Protein AF-A0A8T2ZKJ0-F1 (afdb_monomer)

Structure (mmCIF, N/CA/C/O backbone):
data_AF-A0A8T2ZKJ0-F1
#
_entry.id   AF-A0A8T2ZKJ0-F1
#
loop_
_atom_site.group_PDB
_atom_site.id
_atom_site.type_symbol
_atom_site.label_atom_id
_atom_site.label_alt_id
_atom_site.label_comp_id
_atom_site.label_asym_id
_atom_site.label_entity_id
_atom_site.label_seq_id
_atom_site.pdbx_PDB_ins_code
_atom_site.Cartn_x
_atom_site.Cartn_y
_atom_site.Cartn_z
_atom_site.occupancy
_atom_site.B_iso_or_equiv
_atom_site.auth_seq_id
_atom_site.auth_comp_id
_atom_site.auth_asym_id
_atom_site.auth_atom_id
_atom_site.pdbx_PDB_model_num
ATOM 1 N N . MET A 1 1 ? 9.729 5.473 19.122 1.00 36.47 1 MET A N 1
ATOM 2 C CA . MET A 1 1 ? 8.926 6.670 18.805 1.00 36.47 1 MET A CA 1
ATOM 3 C C . MET A 1 1 ? 7.539 6.430 19.377 1.00 36.47 1 MET A C 1
ATOM 5 O O . MET A 1 1 ? 6.700 5.827 18.728 1.00 36.47 1 MET A O 1
ATOM 9 N N . ILE A 1 2 ? 7.395 6.755 20.660 1.00 36.34 2 ILE A N 1
ATOM 10 C CA . ILE A 1 2 ? 6.219 6.500 21.493 1.00 36.34 2 ILE A CA 1
ATOM 11 C C . ILE A 1 2 ? 5.279 7.680 21.244 1.00 36.34 2 ILE A C 1
ATOM 13 O O . ILE A 1 2 ? 5.377 8.699 21.912 1.00 36.34 2 ILE A O 1
ATOM 17 N N . VAL A 1 3 ? 4.433 7.607 20.218 1.00 44.66 3 VAL A N 1
ATOM 18 C CA . VAL A 1 3 ? 3.334 8.576 20.069 1.00 44.66 3 VAL A CA 1
ATOM 19 C C . VAL A 1 3 ? 2.190 8.029 20.905 1.00 44.66 3 VAL A C 1
ATOM 21 O O . VAL A 1 3 ? 1.273 7.410 20.380 1.00 44.66 3 VAL A O 1
ATOM 24 N N . ASN A 1 4 ? 2.316 8.103 22.227 1.00 47.62 4 ASN A N 1
ATOM 25 C CA . ASN A 1 4 ? 1.392 7.407 23.106 1.00 47.62 4 ASN A CA 1
ATOM 26 C C . ASN A 1 4 ? 1.152 8.194 24.393 1.00 47.62 4 ASN A C 1
ATOM 28 O O . ASN A 1 4 ? 2.076 8.481 25.143 1.00 47.62 4 ASN A O 1
ATOM 32 N N . GLN A 1 5 ? -0.112 8.553 24.607 1.00 45.84 5 GLN A N 1
ATOM 33 C CA . GLN A 1 5 ? -0.680 9.219 25.786 1.00 45.84 5 GLN A CA 1
ATOM 34 C C . GLN A 1 5 ? -0.226 10.640 26.153 1.00 45.84 5 GLN A C 1
ATOM 36 O O . GLN A 1 5 ? -1.077 11.371 26.657 1.00 45.84 5 GLN A O 1
ATOM 41 N N . GLU A 1 6 ? 1.000 11.092 25.882 1.00 46.78 6 GLU A N 1
ATOM 42 C CA . GLU A 1 6 ? 1.436 12.429 26.347 1.00 46.78 6 GLU A CA 1
ATOM 43 C C . GLU A 1 6 ? 0.556 13.576 25.822 1.00 46.78 6 GLU A C 1
ATOM 45 O O . GLU A 1 6 ? 0.214 14.482 26.578 1.00 46.78 6 GLU A O 1
ATOM 50 N N . LEU A 1 7 ? 0.056 13.490 24.582 1.00 50.03 7 LEU A N 1
ATOM 51 C CA . LEU A 1 7 ? -0.781 14.558 24.018 1.00 50.03 7 LEU A CA 1
ATOM 52 C C . LEU A 1 7 ? -2.132 14.738 24.744 1.00 50.03 7 LEU A C 1
ATOM 54 O O . LEU A 1 7 ? -2.726 15.811 24.677 1.00 50.03 7 LEU A O 1
ATOM 58 N N . LEU A 1 8 ? -2.635 13.697 25.418 1.00 48.81 8 LEU A N 1
ATOM 59 C CA . LEU A 1 8 ? -3.905 13.734 26.157 1.00 48.81 8 LEU A CA 1
ATOM 60 C C . LEU A 1 8 ? -3.713 13.895 27.672 1.00 48.81 8 LEU A C 1
ATOM 62 O O . LEU A 1 8 ? -4.681 14.201 28.368 1.00 48.81 8 LEU A O 1
ATOM 66 N N . VAL A 1 9 ? -2.499 13.670 28.184 1.00 50.06 9 VAL A N 1
ATOM 67 C CA . VAL A 1 9 ? -2.208 13.607 29.627 1.00 50.06 9 VAL A CA 1
ATOM 68 C C . VAL A 1 9 ? -1.403 14.816 30.119 1.00 50.06 9 VAL A C 1
ATOM 70 O O . VAL A 1 9 ? -1.398 15.088 31.318 1.00 50.06 9 VAL A O 1
ATOM 73 N N . GLU A 1 10 ? -0.795 15.613 29.236 1.00 52.97 10 GLU A N 1
ATOM 74 C CA . GLU A 1 10 ? -0.210 16.885 29.663 1.00 52.97 10 GLU A CA 1
ATOM 75 C C . GLU A 1 10 ? -1.298 17.913 30.021 1.00 52.97 10 GLU A C 1
ATOM 77 O O . GLU A 1 10 ? -2.146 18.280 29.201 1.00 52.97 10 GLU A O 1
ATOM 82 N N . GLU A 1 11 ? -1.223 18.471 31.236 1.00 53.88 11 GLU A N 1
ATOM 83 C CA . GLU A 1 11 ? -2.077 19.575 31.717 1.00 53.88 11 GLU A CA 1
ATOM 84 C C . GLU A 1 11 ? -2.116 20.788 30.763 1.00 53.88 11 GLU A C 1
ATOM 86 O O . GLU A 1 11 ? -3.041 21.602 30.806 1.00 53.88 11 GLU A O 1
ATOM 91 N N . LYS A 1 12 ? -1.149 20.862 29.843 1.00 56.78 12 LYS A N 1
ATOM 92 C CA . LYS A 1 12 ? -0.987 21.866 28.790 1.00 56.78 12 LYS A CA 1
ATOM 93 C C . LYS A 1 12 ? -2.120 21.885 27.751 1.00 56.78 12 LYS A C 1
ATOM 95 O O . LYS A 1 12 ? -2.285 22.890 27.059 1.00 56.78 12 LYS A O 1
ATOM 100 N N . HIS A 1 13 ? -2.931 20.826 27.655 1.00 59.53 13 HIS A N 1
ATOM 101 C CA . HIS A 1 13 ? -3.981 20.693 26.633 1.00 59.53 13 HIS A CA 1
ATOM 102 C C . HIS A 1 13 ? -5.425 20.729 27.156 1.00 59.53 13 HIS A C 1
ATOM 104 O O . HIS A 1 13 ? -6.350 20.523 26.368 1.00 59.53 13 HIS A O 1
ATOM 110 N N . ARG A 1 14 ? -5.670 21.074 28.434 1.00 62.44 14 ARG A N 1
ATOM 111 C CA . ARG A 1 14 ? -7.041 21.165 28.996 1.00 62.44 14 ARG A CA 1
ATOM 112 C C . ARG A 1 14 ? -8.002 22.017 28.155 1.00 62.44 14 ARG A C 1
ATOM 114 O O . ARG A 1 14 ? -9.164 21.650 28.025 1.00 62.44 14 ARG A O 1
ATOM 121 N N . GLY A 1 15 ? -7.517 23.105 27.549 1.00 74.31 15 GLY A N 1
ATOM 122 C CA . GLY A 1 15 ? -8.320 23.983 26.683 1.00 74.31 15 GLY A CA 1
ATOM 123 C C . GLY A 1 15 ? -8.691 23.400 25.310 1.00 74.31 15 GLY A C 1
ATOM 124 O O . GLY A 1 15 ? -9.524 23.975 24.623 1.00 74.31 15 GLY A O 1
ATOM 125 N N . HIS A 1 16 ? -8.099 22.270 24.907 1.00 81.94 16 HIS A N 1
ATOM 126 C CA . HIS A 1 16 ? -8.309 21.637 23.595 1.00 81.94 16 HIS A CA 1
ATOM 127 C C . HIS A 1 16 ? -8.897 20.225 23.697 1.00 81.94 16 HIS A C 1
ATOM 129 O O . HIS A 1 16 ? -8.918 19.496 22.705 1.00 81.94 16 HIS A O 1
ATOM 135 N N . ARG A 1 17 ? -9.364 19.821 24.884 1.00 82.62 17 ARG A N 1
ATOM 136 C CA . ARG A 1 17 ? -9.852 18.462 25.142 1.00 82.62 17 ARG A CA 1
ATOM 137 C C . ARG A 1 17 ? -10.941 18.039 24.155 1.00 82.62 17 ARG A C 1
ATOM 139 O O . ARG A 1 17 ? -10.819 16.979 23.552 1.00 82.62 17 ARG A O 1
ATOM 146 N N . ASP A 1 18 ? -11.938 18.891 23.929 1.00 88.19 18 ASP A N 1
ATOM 147 C CA . ASP A 1 18 ? -13.047 18.592 23.015 1.00 88.19 18 ASP A CA 1
ATOM 148 C C . ASP A 1 18 ? -12.554 18.365 21.580 1.00 88.19 18 ASP A C 1
ATOM 150 O O . ASP A 1 18 ? -12.975 17.430 20.901 1.00 88.19 18 ASP A O 1
ATOM 154 N N . THR A 1 19 ? -11.596 19.178 21.133 1.00 89.25 19 THR A N 1
ATOM 155 C CA . THR A 1 19 ? -10.966 19.047 19.816 1.00 89.25 19 THR A CA 1
ATOM 156 C C . THR A 1 19 ? -10.183 17.737 19.693 1.00 89.25 19 THR A C 1
ATOM 158 O O . THR A 1 19 ? -10.266 17.058 18.669 1.00 89.25 19 THR A O 1
ATOM 161 N N . LEU A 1 20 ? -9.438 17.349 20.731 1.00 86.31 20 LEU A N 1
ATOM 162 C CA . LEU A 1 20 ? -8.684 16.093 20.744 1.00 86.31 20 LEU A CA 1
ATOM 163 C C . LEU A 1 20 ? -9.605 14.866 20.747 1.00 86.31 20 LEU A C 1
ATOM 165 O O . LEU A 1 20 ? -9.334 13.910 20.020 1.00 86.31 20 LEU A O 1
ATOM 169 N N . GLU A 1 21 ? -10.720 14.910 21.476 1.00 88.06 21 GLU A N 1
ATOM 170 C CA . GLU A 1 21 ? -11.738 13.851 21.440 1.00 88.06 21 GLU A CA 1
ATOM 171 C C . GLU A 1 21 ? -12.386 13.730 20.052 1.00 88.06 21 GLU A C 1
ATOM 173 O O . GLU A 1 21 ? -12.602 12.623 19.556 1.00 88.06 21 GLU A O 1
ATOM 178 N N . GLN A 1 22 ? -12.620 14.848 19.355 1.00 91.50 22 GLN A N 1
ATOM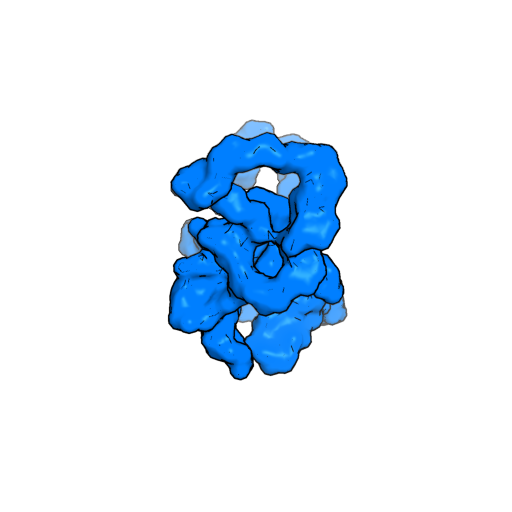 179 C CA . GLN A 1 22 ? -13.097 14.810 17.968 1.00 91.50 22 GLN A CA 1
ATOM 180 C C . GLN A 1 22 ? -12.075 14.174 17.016 1.00 91.50 22 GLN A C 1
ATOM 182 O O . GLN A 1 22 ? -12.455 13.380 16.150 1.00 91.50 22 GLN A O 1
ATOM 187 N N . TYR A 1 23 ? -10.783 14.491 17.158 1.00 91.50 23 TYR A N 1
ATOM 188 C CA . TYR A 1 23 ? -9.733 13.845 16.364 1.00 91.50 23 TYR A CA 1
ATOM 189 C C . TYR A 1 23 ? -9.642 12.349 16.654 1.00 91.50 23 TYR A C 1
ATOM 191 O O . TYR A 1 23 ? -9.568 11.555 15.714 1.00 91.50 23 TYR A O 1
ATOM 199 N N . ARG A 1 24 ? -9.717 11.963 17.932 1.00 91.00 24 ARG A N 1
ATOM 200 C CA . ARG A 1 24 ? -9.760 10.561 18.352 1.00 91.00 24 ARG A CA 1
ATOM 201 C C . ARG A 1 24 ? -10.943 9.834 17.718 1.00 91.00 24 ARG A C 1
ATOM 203 O O . ARG A 1 24 ? -10.734 8.815 17.070 1.00 91.00 24 ARG A O 1
ATOM 210 N N . SER A 1 25 ? -12.151 10.385 17.820 1.00 93.56 25 SER A N 1
ATOM 211 C CA . SER A 1 25 ? -13.361 9.789 17.241 1.00 93.56 25 SER A CA 1
ATOM 212 C C . SER A 1 25 ? -13.249 9.592 15.723 1.00 93.56 25 SER A C 1
ATOM 214 O O . SER A 1 25 ? -13.602 8.532 15.205 1.00 93.56 25 SER A O 1
ATOM 216 N N . LYS A 1 26 ? -12.686 10.568 14.997 1.00 95.56 26 LYS A N 1
ATOM 217 C CA . LYS A 1 26 ? -12.448 10.450 13.547 1.00 95.56 26 LYS A CA 1
ATOM 218 C C . LYS A 1 26 ? -11.403 9.386 13.210 1.00 95.56 26 LYS A C 1
ATOM 220 O O . LYS A 1 26 ? -11.591 8.643 12.247 1.00 95.56 26 LYS A O 1
ATOM 225 N N . ALA A 1 27 ? -10.324 9.304 13.987 1.00 95.19 27 ALA A N 1
ATOM 226 C CA . ALA A 1 27 ? -9.311 8.268 13.820 1.00 95.19 27 ALA A CA 1
ATOM 227 C C . ALA A 1 27 ? -9.917 6.877 14.057 1.00 95.19 27 ALA A C 1
ATOM 229 O O . ALA A 1 27 ? -9.786 6.001 13.211 1.00 95.19 27 ALA A O 1
ATOM 230 N N . GLU A 1 28 ? -10.656 6.700 15.151 1.00 95.69 28 GLU A N 1
ATOM 231 C CA . GLU A 1 28 ? -11.341 5.452 15.498 1.00 95.69 28 GLU A CA 1
ATOM 232 C C . GLU A 1 28 ? -12.325 5.014 14.412 1.00 95.69 28 GLU A C 1
ATOM 234 O O . GLU A 1 28 ? -12.272 3.871 13.957 1.00 95.69 28 GLU A O 1
ATOM 239 N N . TYR A 1 29 ? -13.149 5.940 13.914 1.00 96.88 29 TYR A N 1
ATOM 240 C CA . TYR A 1 29 ? -14.062 5.676 12.803 1.00 96.88 29 TYR A CA 1
ATOM 241 C C . TYR A 1 29 ? -13.323 5.213 11.540 1.00 96.88 29 TYR A C 1
ATOM 243 O O . TYR A 1 29 ? -13.769 4.280 10.867 1.00 96.88 29 TYR A O 1
ATOM 251 N N . TYR A 1 30 ? -12.187 5.836 11.212 1.00 97.12 30 TYR A N 1
ATOM 252 C CA . TYR A 1 30 ? -11.371 5.448 10.060 1.00 97.12 30 TYR A CA 1
ATOM 253 C C . TYR A 1 30 ? -10.746 4.056 10.233 1.00 97.12 30 TYR A C 1
ATOM 255 O O . TYR A 1 30 ? -10.809 3.238 9.316 1.00 97.12 30 TYR A O 1
ATOM 263 N N . ILE A 1 31 ? -10.204 3.746 11.413 1.00 97.75 31 ILE A N 1
ATOM 264 C CA . ILE A 1 31 ? -9.632 2.425 11.717 1.00 97.75 31 ILE A CA 1
ATOM 265 C C . ILE A 1 31 ? -10.710 1.337 11.617 1.00 97.75 31 ILE A C 1
ATOM 267 O O . ILE A 1 31 ? -10.501 0.320 10.953 1.00 97.75 31 ILE A O 1
ATOM 271 N N . CYS A 1 32 ? -11.892 1.576 12.190 1.00 98.00 32 CYS A N 1
ATOM 272 C CA . CYS A 1 32 ? -13.039 0.678 12.059 1.00 98.00 32 CYS A CA 1
ATOM 273 C C . CYS A 1 32 ? -13.496 0.524 10.596 1.00 98.00 32 CYS A C 1
ATOM 275 O O . CYS A 1 32 ? -13.838 -0.583 10.182 1.00 98.00 32 CYS A O 1
ATOM 277 N N . SER A 1 33 ? -13.440 1.596 9.797 1.00 97.94 33 SER A N 1
ATOM 278 C CA . SER A 1 33 ? -13.757 1.578 8.360 1.00 97.94 33 SER A CA 1
ATOM 279 C C . SER A 1 33 ? -12.804 0.675 7.571 1.00 97.94 33 SER A C 1
ATOM 281 O O . SER A 1 33 ? -13.243 -0.127 6.747 1.00 97.94 33 SER A O 1
ATOM 283 N N . CYS A 1 34 ? -11.499 0.757 7.852 1.00 98.00 34 CYS A N 1
ATOM 284 C CA . CYS A 1 34 ? -10.478 -0.101 7.244 1.00 98.00 34 CYS A CA 1
ATOM 285 C C . CYS A 1 34 ? -10.675 -1.584 7.595 1.00 98.00 34 CYS A C 1
ATOM 287 O O . CYS A 1 34 ? -10.376 -2.458 6.779 1.00 98.00 34 CYS A O 1
ATOM 289 N N . LEU A 1 35 ? -11.192 -1.870 8.792 1.00 97.62 35 LEU A N 1
ATOM 290 C CA . LEU A 1 35 ? -11.485 -3.222 9.271 1.00 97.62 35 LEU A CA 1
ATOM 291 C C . LEU A 1 35 ? -12.869 -3.736 8.870 1.00 97.62 35 LEU A C 1
ATOM 293 O O . LEU A 1 35 ? -13.159 -4.898 9.135 1.00 97.62 35 LEU A O 1
ATOM 297 N N . ASP A 1 36 ? -13.667 -2.939 8.159 1.00 96.94 36 ASP A N 1
ATOM 298 C CA . ASP A 1 36 ? -15.035 -3.281 7.754 1.00 96.94 36 ASP A CA 1
ATOM 299 C C . ASP A 1 36 ? -15.975 -3.516 8.951 1.00 96.94 36 ASP A C 1
ATOM 301 O O . ASP A 1 36 ? -16.746 -4.470 9.007 1.00 96.94 36 ASP A O 1
ATOM 305 N N . LYS A 1 37 ? -15.868 -2.646 9.965 1.00 97.38 37 LYS A N 1
ATOM 306 C CA . LYS A 1 37 ? -16.640 -2.723 11.219 1.00 97.38 37 LYS A CA 1
ATOM 307 C C . LYS A 1 37 ? -17.445 -1.458 11.530 1.00 97.38 37 LYS A C 1
ATOM 309 O O . LYS A 1 37 ? -17.908 -1.299 12.663 1.00 97.38 37 LYS A O 1
ATOM 314 N N . ASN A 1 38 ? -17.640 -0.554 10.572 1.00 96.44 38 ASN A N 1
ATOM 315 C CA . ASN A 1 38 ? -18.615 0.531 10.724 1.00 96.44 38 ASN A CA 1
ATOM 316 C C . ASN A 1 38 ? -20.029 0.084 10.335 1.00 96.44 38 ASN A C 1
ATOM 318 O O . ASN A 1 38 ? -20.206 -0.820 9.523 1.00 96.44 38 ASN A O 1
ATOM 322 N N . ASN A 1 39 ? -21.036 0.781 10.870 1.00 90.62 39 ASN A N 1
ATOM 323 C CA . ASN A 1 39 ? -22.420 0.701 10.394 1.00 90.62 39 ASN A CA 1
ATOM 324 C C . ASN A 1 39 ? -22.646 1.687 9.249 1.00 90.62 39 ASN A C 1
ATOM 326 O O . ASN A 1 39 ? -23.211 2.763 9.449 1.00 90.62 39 ASN A O 1
ATOM 330 N N . GLY A 1 40 ? -22.107 1.380 8.075 1.00 88.44 40 GLY A N 1
ATOM 331 C CA . GLY A 1 40 ? -22.216 2.262 6.917 1.00 88.44 40 GLY A CA 1
ATOM 332 C C . GLY A 1 40 ? -20.946 2.258 6.086 1.00 88.44 40 GLY A C 1
ATOM 333 O O . GLY A 1 40 ? -20.626 1.261 5.450 1.00 88.44 40 GLY A O 1
ATOM 334 N N . ALA A 1 41 ? -20.236 3.388 6.056 1.00 92.69 41 ALA A N 1
ATOM 335 C CA . ALA A 1 41 ? -19.107 3.569 5.151 1.00 92.69 41 ALA A CA 1
ATOM 336 C C . ALA A 1 41 ? -17.843 2.836 5.642 1.00 92.69 41 ALA A C 1
ATOM 338 O O . ALA A 1 41 ? -17.117 3.311 6.527 1.00 92.69 41 ALA A O 1
ATOM 339 N N . ASN A 1 42 ? -17.576 1.693 5.015 1.00 97.12 42 ASN A N 1
ATOM 340 C CA . ASN A 1 42 ? -16.322 0.951 5.102 1.00 97.12 42 ASN A CA 1
ATOM 341 C C . ASN A 1 42 ? -15.469 1.176 3.847 1.00 97.12 42 ASN A C 1
ATOM 343 O O . ASN A 1 42 ? -15.982 1.530 2.782 1.00 97.12 42 ASN A O 1
ATOM 347 N N . VAL A 1 43 ? -14.154 0.989 3.971 1.00 96.88 43 VAL A N 1
ATOM 348 C CA . VAL A 1 43 ? -13.252 1.053 2.816 1.00 96.88 43 VAL A CA 1
ATOM 349 C C . VAL A 1 43 ? -13.424 -0.221 1.990 1.00 96.88 43 VAL A C 1
ATOM 351 O O . VAL A 1 43 ? -13.262 -1.326 2.506 1.00 96.88 43 VAL A O 1
ATOM 354 N N . ASN A 1 44 ? -13.714 -0.069 0.697 1.00 96.69 44 ASN A N 1
ATOM 355 C CA . ASN A 1 44 ? -13.831 -1.200 -0.222 1.00 96.69 44 ASN A CA 1
ATOM 356 C C . ASN A 1 44 ? -12.520 -1.992 -0.300 1.00 96.69 44 ASN A C 1
ATOM 358 O O . ASN A 1 44 ? -11.432 -1.454 -0.086 1.00 96.69 44 ASN A O 1
ATOM 362 N N . ARG A 1 45 ? -12.612 -3.274 -0.660 1.00 96.81 45 ARG A N 1
ATOM 363 C CA . ARG A 1 45 ? -11.446 -4.143 -0.847 1.00 96.81 45 ARG A CA 1
ATOM 364 C C . ARG A 1 45 ? -11.458 -4.789 -2.222 1.00 96.81 45 ARG A C 1
ATOM 366 O O . ARG A 1 45 ? -12.517 -5.040 -2.795 1.00 96.81 45 ARG A O 1
ATOM 373 N N . THR A 1 46 ? -10.274 -5.074 -2.749 1.00 97.00 46 THR A N 1
ATOM 374 C CA . THR A 1 46 ? -10.145 -5.966 -3.904 1.00 97.00 46 THR A CA 1
ATOM 375 C C . THR A 1 46 ? -10.536 -7.393 -3.500 1.00 97.00 46 THR A C 1
ATOM 377 O O . THR A 1 46 ? -10.475 -7.727 -2.313 1.00 97.00 46 THR A O 1
ATOM 380 N N . PRO A 1 47 ? -10.851 -8.285 -4.458 1.00 96.88 47 PRO A N 1
ATOM 381 C CA . PRO A 1 47 ? -11.066 -9.703 -4.155 1.00 96.88 47 PRO A CA 1
ATOM 382 C C . PRO A 1 47 ? -9.876 -10.373 -3.445 1.00 96.88 47 PRO A C 1
ATOM 384 O O . PRO A 1 47 ? -10.057 -11.351 -2.733 1.00 96.88 47 PRO A O 1
ATOM 387 N N . GLY A 1 48 ? -8.661 -9.835 -3.616 1.00 96.88 48 GLY A N 1
ATOM 388 C CA . GLY A 1 48 ? -7.453 -10.298 -2.929 1.00 96.88 48 GLY A CA 1
ATOM 389 C C . GLY A 1 48 ? -7.247 -9.718 -1.522 1.00 96.88 48 GLY A C 1
ATOM 390 O O . GLY A 1 48 ? -6.232 -10.016 -0.904 1.00 96.88 48 GLY A O 1
ATOM 391 N N . GLY A 1 49 ? -8.157 -8.877 -1.020 1.00 97.31 49 GLY A N 1
ATOM 392 C CA . GLY A 1 49 ? -8.102 -8.328 0.341 1.00 97.31 49 GLY A CA 1
ATOM 393 C C . GLY A 1 49 ? -7.322 -7.017 0.508 1.00 97.31 49 GLY A C 1
ATOM 394 O O . GLY A 1 49 ? -7.162 -6.544 1.635 1.00 97.31 49 GLY A O 1
ATOM 395 N N . LEU A 1 50 ? -6.864 -6.394 -0.583 1.00 98.25 50 LEU A N 1
ATOM 396 C CA . LEU A 1 50 ? -6.218 -5.077 -0.543 1.00 98.25 50 LEU A CA 1
ATOM 397 C C . LEU A 1 50 ? -7.263 -3.975 -0.352 1.00 98.25 50 LEU A C 1
ATOM 399 O O . LEU A 1 50 ? -8.258 -3.956 -1.078 1.00 98.25 50 LEU A O 1
ATOM 403 N N . LEU A 1 51 ? -7.013 -3.012 0.536 1.00 98.38 51 LEU A N 1
ATOM 404 C CA . LEU A 1 51 ? -7.813 -1.785 0.619 1.00 98.38 51 LEU A CA 1
ATOM 405 C C . LEU A 1 51 ? -7.836 -1.063 -0.738 1.00 98.38 51 LEU A C 1
ATOM 407 O O . LEU A 1 51 ? -6.794 -0.816 -1.345 1.00 98.38 51 LEU A O 1
ATOM 411 N N . HIS A 1 52 ? -9.021 -0.700 -1.217 1.00 97.38 52 HIS A N 1
ATOM 412 C CA . HIS A 1 52 ? -9.230 -0.071 -2.515 1.00 97.38 52 HIS A CA 1
ATOM 413 C C . HIS A 1 52 ? -10.014 1.232 -2.371 1.00 97.38 52 HIS A C 1
ATOM 415 O O . HIS A 1 52 ? -11.235 1.233 -2.226 1.00 97.38 52 HIS A O 1
ATOM 421 N N . ILE A 1 53 ? -9.296 2.353 -2.422 1.00 94.06 53 ILE A N 1
ATOM 422 C CA . ILE A 1 53 ? -9.872 3.693 -2.254 1.00 94.06 53 ILE A CA 1
ATOM 423 C C . ILE A 1 53 ? -10.196 4.317 -3.608 1.00 94.06 53 ILE A C 1
ATOM 425 O O . ILE A 1 53 ? -11.250 4.925 -3.782 1.00 94.06 53 ILE A O 1
ATOM 429 N N . ARG A 1 54 ? -9.284 4.189 -4.577 1.00 92.00 54 ARG A N 1
ATOM 430 C CA . ARG A 1 54 ? -9.475 4.713 -5.934 1.00 92.00 54 ARG A CA 1
ATOM 431 C C . ARG A 1 54 ? -8.591 3.986 -6.940 1.00 92.00 54 ARG A C 1
ATOM 433 O O . ARG A 1 54 ? -7.568 3.421 -6.570 1.00 92.00 54 ARG A O 1
ATOM 440 N N . GLN A 1 55 ? -8.940 4.074 -8.222 1.00 88.94 55 GLN A N 1
ATOM 441 C CA . GLN A 1 55 ? -8.219 3.384 -9.299 1.00 88.94 55 GLN A CA 1
ATOM 442 C C . GLN A 1 55 ? -6.746 3.824 -9.446 1.00 88.94 55 GLN A C 1
ATOM 444 O O . GLN A 1 55 ? -5.864 2.988 -9.614 1.00 88.94 55 GLN A O 1
ATOM 449 N N . TRP A 1 56 ? -6.456 5.127 -9.337 1.00 87.62 56 TRP A N 1
ATOM 450 C CA . TRP A 1 56 ? -5.119 5.681 -9.575 1.00 87.62 56 TRP A CA 1
ATOM 451 C C . TRP A 1 56 ? -4.363 5.898 -8.264 1.00 87.62 56 TRP A C 1
ATOM 453 O O . TRP A 1 56 ? -4.870 6.538 -7.339 1.00 87.62 56 TRP A O 1
ATOM 463 N N . ASN A 1 57 ? -3.116 5.427 -8.202 1.00 89.44 57 ASN A N 1
ATOM 464 C CA . ASN A 1 57 ? -2.232 5.581 -7.040 1.00 89.44 57 ASN A CA 1
ATOM 465 C C . ASN A 1 57 ? -2.768 4.934 -5.751 1.00 89.44 57 ASN A C 1
ATOM 467 O O . ASN A 1 57 ? -2.478 5.408 -4.654 1.00 89.44 57 ASN A O 1
ATOM 471 N N . ASN A 1 58 ? -3.535 3.843 -5.862 1.00 96.06 58 ASN A N 1
ATOM 472 C CA . ASN A 1 58 ? -4.129 3.173 -4.702 1.00 96.06 58 ASN A CA 1
ATOM 473 C C . ASN A 1 58 ? -3.084 2.748 -3.655 1.00 96.06 58 ASN A C 1
ATOM 475 O O . ASN A 1 58 ? -3.336 2.847 -2.460 1.00 96.06 58 ASN A O 1
ATOM 479 N N . MET A 1 59 ? -1.884 2.343 -4.089 1.00 95.62 59 MET A N 1
ATOM 480 C CA . MET A 1 59 ? -0.819 1.899 -3.180 1.00 95.62 59 MET A CA 1
ATOM 481 C C . MET A 1 59 ? -0.359 2.983 -2.197 1.00 95.62 59 MET A C 1
ATOM 483 O O . MET A 1 59 ? 0.039 2.641 -1.090 1.00 95.62 59 MET A O 1
ATOM 487 N N . GLN A 1 60 ? -0.482 4.273 -2.542 1.00 96.12 60 GLN A N 1
ATOM 488 C CA . GLN A 1 60 ? -0.193 5.374 -1.608 1.00 96.12 60 GLN A CA 1
ATOM 489 C C . GLN A 1 60 ? -1.184 5.395 -0.436 1.00 96.12 60 GLN A C 1
ATOM 491 O O . GLN A 1 60 ? -0.816 5.709 0.695 1.00 96.12 60 GLN A O 1
ATOM 496 N N . TYR A 1 61 ? -2.441 5.031 -0.693 1.00 97.00 61 TYR A N 1
ATOM 497 C CA . TYR A 1 61 ? -3.467 4.950 0.340 1.00 97.00 61 TYR A CA 1
ATOM 498 C C . TYR A 1 61 ? -3.294 3.712 1.199 1.00 97.00 61 TYR A C 1
ATOM 500 O O . TYR A 1 61 ? -3.402 3.808 2.415 1.00 97.00 61 TYR A O 1
ATOM 508 N N . VAL A 1 62 ? -2.998 2.571 0.577 1.00 98.12 62 VAL A N 1
ATOM 509 C CA . VAL A 1 62 ? -2.761 1.316 1.297 1.00 98.12 62 VAL A CA 1
ATOM 510 C C . VAL A 1 62 ? -1.577 1.466 2.250 1.00 98.12 62 VAL A C 1
ATOM 512 O O . VAL A 1 62 ? -1.704 1.129 3.425 1.00 98.12 62 VAL A O 1
ATOM 515 N N . SER A 1 63 ? -0.446 2.006 1.782 1.00 97.81 63 SER A N 1
ATOM 516 C CA . SER A 1 63 ? 0.745 2.178 2.621 1.00 97.81 63 SER A CA 1
ATOM 517 C C . SER A 1 63 ? 0.504 3.165 3.764 1.00 97.81 63 SER A C 1
ATOM 519 O O . SER A 1 63 ? 0.859 2.882 4.908 1.00 97.81 63 SER A O 1
ATOM 521 N N . THR A 1 64 ? -0.172 4.283 3.486 1.00 97.62 64 THR A N 1
ATOM 522 C CA . THR A 1 64 ? -0.561 5.258 4.516 1.00 97.62 64 THR A CA 1
ATOM 523 C C . THR A 1 64 ? -1.522 4.646 5.535 1.00 97.62 64 THR A C 1
ATOM 525 O O . THR A 1 64 ? -1.338 4.826 6.737 1.00 97.62 64 THR A O 1
ATOM 528 N N . ALA A 1 65 ? -2.520 3.882 5.085 1.00 98.19 65 ALA A N 1
ATOM 529 C CA . ALA A 1 65 ? -3.462 3.202 5.967 1.00 98.19 65 ALA A CA 1
ATOM 530 C C . ALA A 1 65 ? -2.744 2.183 6.859 1.00 98.19 65 ALA A C 1
ATOM 532 O O . ALA A 1 65 ? -2.951 2.188 8.069 1.00 98.19 65 ALA A O 1
ATOM 533 N N . ALA A 1 66 ? -1.857 1.358 6.291 1.00 98.44 66 ALA A N 1
ATOM 534 C CA . ALA A 1 66 ? -1.063 0.390 7.043 1.00 98.44 66 ALA A CA 1
ATOM 535 C C . ALA A 1 66 ? -0.192 1.073 8.112 1.00 98.44 66 ALA A C 1
ATOM 537 O O . ALA A 1 66 ? -0.124 0.603 9.250 1.00 98.44 66 ALA A O 1
ATOM 538 N N . PHE A 1 67 ? 0.415 2.216 7.781 1.00 98.44 67 PHE A N 1
ATOM 539 C CA . PHE A 1 67 ? 1.179 3.020 8.734 1.00 98.44 67 PHE A CA 1
ATOM 540 C C . PHE A 1 67 ? 0.306 3.539 9.888 1.00 98.44 67 PHE A C 1
ATOM 542 O O . PHE A 1 67 ? 0.645 3.334 11.054 1.00 98.44 67 PHE A O 1
ATOM 549 N N . LEU A 1 68 ? -0.849 4.140 9.583 1.00 98.00 68 LEU A N 1
ATOM 550 C CA . LEU A 1 68 ? -1.783 4.648 10.597 1.00 98.00 68 LEU A CA 1
ATOM 551 C C . LEU A 1 68 ? -2.353 3.531 11.483 1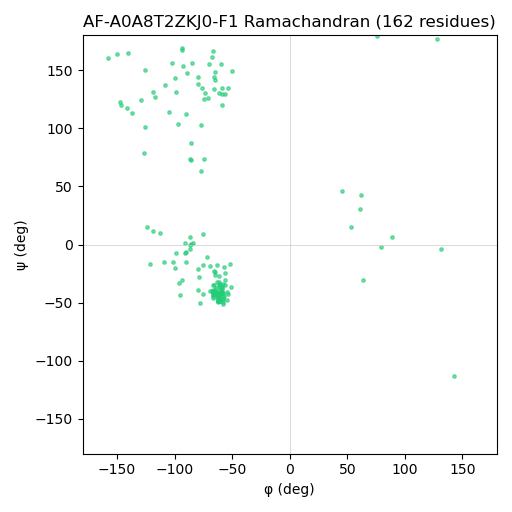.00 98.00 68 LEU A C 1
ATOM 553 O O . LEU A 1 68 ? -2.415 3.691 12.700 1.00 98.00 68 LEU A O 1
ATOM 557 N N . LEU A 1 69 ? -2.722 2.390 10.893 1.00 98.38 69 LEU A N 1
ATOM 558 C CA . LEU A 1 69 ? -3.177 1.200 11.619 1.00 98.38 69 LEU A CA 1
ATOM 559 C C . LEU A 1 69 ? -2.094 0.691 12.578 1.00 98.38 69 LEU A C 1
ATOM 561 O O . LEU A 1 69 ? -2.388 0.379 13.729 1.00 98.38 69 LEU A O 1
ATOM 565 N N . THR A 1 70 ? -0.835 0.663 12.134 1.00 98.25 70 THR A N 1
ATOM 566 C CA . THR A 1 70 ? 0.300 0.240 12.969 1.00 98.25 70 THR A CA 1
ATOM 567 C C . THR A 1 70 ? 0.495 1.175 14.164 1.00 98.25 70 THR A C 1
ATOM 569 O O . THR A 1 70 ? 0.628 0.702 15.292 1.00 98.25 70 THR A O 1
ATOM 572 N N . ILE A 1 71 ? 0.450 2.496 13.944 1.00 96.44 71 ILE A N 1
ATOM 573 C CA . ILE A 1 71 ? 0.527 3.483 15.033 1.00 96.44 71 ILE A CA 1
ATOM 574 C C . ILE A 1 71 ? -0.633 3.291 16.010 1.00 96.44 71 ILE A C 1
ATOM 576 O O . ILE A 1 71 ? -0.420 3.214 17.217 1.00 96.44 71 ILE A O 1
ATOM 580 N N . TYR A 1 72 ? -1.862 3.188 15.505 1.00 95.50 72 TYR A N 1
ATOM 581 C CA . TYR A 1 72 ? -3.038 3.079 16.364 1.00 95.50 72 TYR A CA 1
ATOM 582 C C . TYR A 1 72 ? -3.060 1.759 17.152 1.00 95.50 72 TYR A C 1
ATOM 584 O O . TYR A 1 72 ? -3.446 1.736 18.320 1.00 95.50 72 TYR A O 1
ATOM 592 N N . SER A 1 73 ? -2.568 0.668 16.559 1.00 96.56 73 SER A N 1
ATOM 593 C CA . SER A 1 73 ? -2.319 -0.584 17.275 1.00 96.56 73 SER A CA 1
ATOM 594 C C . SER A 1 73 ? -1.356 -0.383 18.448 1.00 96.56 73 SER A C 1
ATOM 596 O O . SER A 1 73 ? -1.628 -0.863 19.547 1.00 96.56 73 SER A O 1
ATOM 598 N N . ASP A 1 74 ? -0.234 0.313 18.248 1.00 94.81 74 ASP A N 1
ATOM 599 C CA . ASP A 1 74 ? 0.704 0.603 19.341 1.00 94.81 74 ASP A CA 1
ATOM 600 C C . ASP A 1 74 ? 0.039 1.446 20.444 1.00 94.81 74 ASP A C 1
ATOM 602 O O . ASP A 1 74 ? 0.263 1.223 21.636 1.00 94.81 74 ASP A O 1
ATOM 606 N N . ILE A 1 75 ? -0.861 2.360 20.066 1.00 90.88 75 ILE A N 1
ATOM 607 C CA . ILE A 1 75 ? -1.668 3.150 21.007 1.00 90.88 75 ILE A CA 1
ATOM 608 C C . ILE A 1 75 ? -2.590 2.293 21.872 1.00 90.88 75 ILE A C 1
ATOM 610 O O . ILE A 1 75 ? -2.602 2.410 23.105 1.00 90.88 75 ILE A O 1
ATOM 614 N N . LEU A 1 76 ? -3.337 1.380 21.261 1.00 92.38 76 LEU A N 1
ATOM 615 C CA . LEU A 1 76 ? -4.192 0.465 22.017 1.00 92.38 76 LEU A CA 1
ATOM 616 C C . LEU A 1 76 ? -3.386 -0.489 22.898 1.00 92.38 76 LEU A C 1
ATOM 618 O O . LEU A 1 76 ? -3.769 -0.742 24.042 1.00 92.38 76 LEU A O 1
ATOM 622 N N . ARG A 1 77 ? -2.249 -0.984 22.394 1.00 93.88 77 ARG A N 1
ATOM 623 C CA . ARG A 1 77 ? -1.365 -1.881 23.144 1.00 93.88 77 ARG A CA 1
ATOM 624 C C . ARG A 1 77 ? -0.907 -1.247 24.460 1.00 93.88 77 ARG A C 1
ATOM 626 O O . ARG A 1 77 ? -0.959 -1.914 25.490 1.00 93.88 77 ARG A O 1
ATOM 633 N N . ASN A 1 78 ? -0.512 0.026 24.433 1.00 89.31 78 ASN A N 1
ATOM 634 C CA . ASN A 1 78 ? -0.006 0.732 25.616 1.00 89.31 78 ASN A CA 1
ATOM 635 C C . ASN A 1 78 ? -1.115 1.227 26.558 1.00 89.31 78 ASN A C 1
ATOM 637 O O . ASN A 1 78 ? -0.865 1.429 27.742 1.00 89.31 78 ASN A O 1
ATOM 641 N N . SER A 1 79 ? -2.351 1.371 26.072 1.00 84.06 79 SER A N 1
ATOM 642 C CA . SER A 1 79 ? -3.497 1.775 26.899 1.00 84.06 79 SER A CA 1
ATOM 643 C C . SER A 1 79 ? -4.279 0.604 27.512 1.00 84.06 79 SER A C 1
ATOM 645 O O . SER A 1 79 ? -5.171 0.837 28.327 1.00 84.06 79 SER A O 1
ATOM 647 N N . THR A 1 80 ? -3.977 -0.654 27.157 1.00 76.69 80 THR A N 1
ATOM 648 C CA . THR A 1 80 ? -4.747 -1.874 27.519 1.00 76.69 80 THR A CA 1
ATOM 649 C C . THR A 1 80 ? -6.243 -1.817 27.168 1.00 76.69 80 THR A C 1
ATOM 651 O O . THR A 1 80 ? -7.039 -2.637 27.628 1.00 76.69 80 THR A O 1
ATOM 654 N N . GLN A 1 81 ? -6.640 -0.864 26.322 1.00 86.81 81 GLN A N 1
ATOM 655 C CA . GLN A 1 81 ? -8.016 -0.674 25.877 1.00 86.81 81 GLN A CA 1
ATOM 656 C C . GLN A 1 81 ? -8.270 -1.433 24.572 1.00 86.81 81 GLN A C 1
ATOM 658 O O . GLN A 1 81 ? -7.369 -1.664 23.767 1.00 86.81 81 GLN A O 1
ATOM 663 N N . LYS A 1 82 ? -9.535 -1.800 24.348 1.00 93.25 82 LYS A N 1
ATOM 664 C CA . LYS A 1 82 ? -10.020 -2.273 23.046 1.00 93.25 82 LYS A CA 1
ATOM 665 C C . LYS A 1 82 ? -10.737 -1.137 22.330 1.00 93.25 82 LYS A C 1
ATOM 667 O O . LYS A 1 82 ? -11.460 -0.366 22.966 1.00 93.25 82 LYS A O 1
ATOM 672 N N . LEU A 1 83 ? -10.581 -1.075 21.013 1.00 95.38 83 LEU A N 1
ATOM 673 C CA . LEU A 1 83 ? -11.345 -0.172 20.164 1.00 95.38 83 LEU A CA 1
ATOM 674 C C . LEU A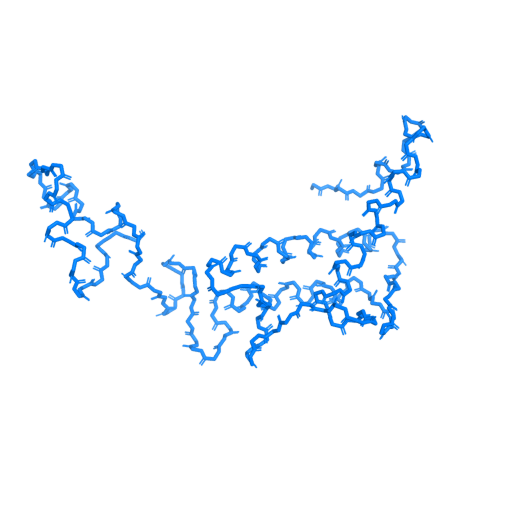 1 83 ? -12.776 -0.696 20.037 1.00 95.38 83 LEU A C 1
ATOM 676 O O . LEU A 1 83 ? -12.990 -1.868 19.730 1.00 95.38 83 LEU A O 1
ATOM 680 N N . LYS A 1 84 ? -13.764 0.166 20.268 1.00 95.88 84 LYS A N 1
ATOM 681 C CA . LYS A 1 84 ? -15.176 -0.172 20.081 1.00 95.88 84 LYS A CA 1
ATOM 682 C C . LYS A 1 84 ? -15.638 0.326 18.716 1.00 95.88 84 LYS A C 1
ATOM 684 O O . LYS A 1 84 ? -15.887 1.514 18.547 1.00 95.88 84 LYS A O 1
ATOM 689 N N . CYS A 1 85 ? -15.775 -0.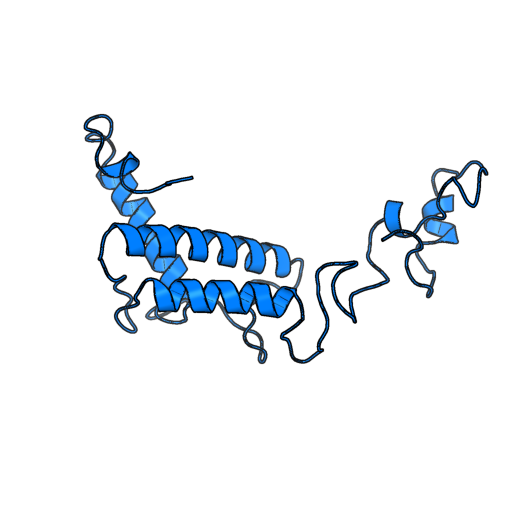590 17.765 1.00 96.69 85 CYS A N 1
ATOM 690 C CA . CYS A 1 85 ? -16.442 -0.332 16.494 1.00 96.69 85 CYS A CA 1
ATOM 691 C C . CYS A 1 85 ? -17.921 -0.725 16.591 1.00 96.69 85 CYS A C 1
ATOM 693 O O . CYS A 1 85 ? -18.329 -1.437 17.512 1.00 96.69 85 CYS A O 1
ATOM 695 N N . HIS A 1 86 ? -18.735 -0.320 15.616 1.00 95.50 86 HIS A N 1
ATOM 696 C CA . HIS A 1 86 ? -20.131 -0.758 15.581 1.00 95.50 86 HIS A CA 1
ATOM 697 C C . HIS A 1 86 ? -20.255 -2.274 15.362 1.00 95.50 86 HIS A C 1
ATOM 699 O O . HIS A 1 86 ? -21.047 -2.934 16.026 1.00 95.50 86 HIS A O 1
ATOM 705 N N . GLY A 1 87 ? -19.427 -2.837 14.480 1.00 93.44 87 GLY A N 1
ATOM 706 C CA . GLY A 1 87 ? -19.357 -4.273 14.194 1.00 93.44 87 GLY A CA 1
ATOM 707 C C . GLY A 1 87 ? -18.656 -5.109 15.272 1.00 93.44 87 GLY A C 1
ATOM 708 O O . GLY A 1 87 ? -18.364 -6.277 15.032 1.00 93.44 87 GLY A O 1
ATOM 709 N N . GLY A 1 88 ? -18.344 -4.530 16.437 1.00 95.38 88 GLY A N 1
ATOM 710 C CA . GLY A 1 88 ? -17.755 -5.235 17.575 1.00 95.38 88 GLY A CA 1
ATOM 711 C C . GLY A 1 88 ? -16.485 -4.590 18.128 1.00 95.38 88 GLY A C 1
ATOM 712 O O . GLY A 1 88 ? -15.975 -3.594 17.616 1.00 95.38 88 GLY A O 1
ATOM 713 N N . SER A 1 89 ? -15.972 -5.176 19.212 1.00 96.31 89 SER A N 1
ATOM 714 C CA . SER A 1 89 ? -14.704 -4.745 19.810 1.00 96.31 89 SER A CA 1
ATOM 715 C C . SER A 1 89 ? -13.520 -5.320 19.036 1.00 96.31 89 SER A C 1
ATOM 717 O O . SER A 1 89 ? -13.530 -6.499 18.694 1.00 96.31 89 SER A O 1
ATOM 719 N N . VAL A 1 90 ? -12.503 -4.494 18.818 1.00 96.62 90 VAL A N 1
ATOM 720 C CA . VAL A 1 90 ? -11.259 -4.824 18.117 1.00 96.62 90 VAL A CA 1
ATOM 721 C C . VAL A 1 90 ? -10.102 -4.630 19.088 1.00 96.62 90 VAL A C 1
ATOM 723 O O . VAL A 1 90 ? -10.021 -3.603 19.769 1.00 96.62 90 VAL A O 1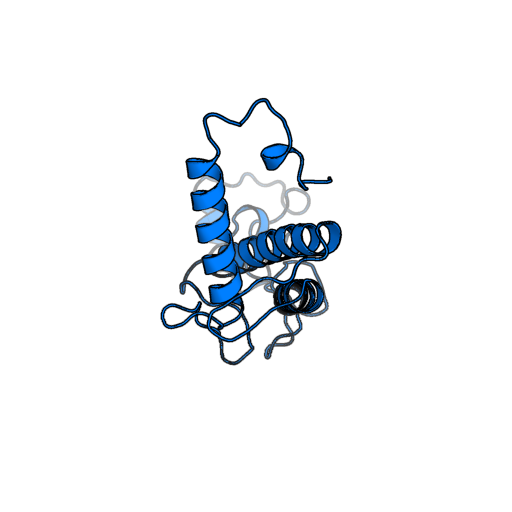
ATOM 726 N N . ASP A 1 91 ? -9.213 -5.612 19.182 1.00 96.12 91 ASP A N 1
ATOM 727 C CA . ASP A 1 91 ? -7.981 -5.472 19.958 1.00 96.12 91 ASP A CA 1
ATOM 728 C C . ASP A 1 91 ? -6.801 -5.004 19.094 1.00 96.12 91 ASP A C 1
ATOM 730 O O . ASP A 1 91 ? -6.867 -4.948 17.867 1.00 96.12 91 ASP A O 1
ATOM 734 N N . TYR A 1 92 ? -5.700 -4.634 19.746 1.00 96.75 92 TYR A N 1
ATOM 735 C CA . TYR A 1 92 ? -4.518 -4.149 19.040 1.00 96.75 92 TYR A CA 1
ATOM 736 C C . TYR A 1 92 ? -3.918 -5.201 18.086 1.00 96.75 92 TYR A C 1
ATOM 738 O O . TYR A 1 92 ? -3.380 -4.837 17.042 1.00 96.75 92 TYR A O 1
ATOM 746 N N . GLN A 1 93 ? -4.016 -6.497 18.411 1.00 97.44 93 GLN A N 1
ATOM 747 C CA . GLN A 1 93 ? -3.440 -7.566 17.593 1.00 97.44 93 GLN A CA 1
ATOM 748 C C . GLN A 1 93 ? -4.195 -7.709 16.274 1.00 97.44 93 GLN A C 1
ATOM 750 O O . GLN A 1 93 ? -3.562 -7.873 15.232 1.00 97.44 93 GLN A O 1
ATOM 755 N N . GLU A 1 94 ? -5.522 -7.587 16.300 1.00 97.88 94 GLU A N 1
ATOM 756 C CA . GLU A 1 94 ? -6.362 -7.596 15.102 1.00 97.88 94 GLU A CA 1
ATOM 757 C C . GLU A 1 94 ? -6.012 -6.425 14.166 1.00 97.88 94 GLU A C 1
ATOM 759 O O . GLU A 1 94 ? -5.833 -6.631 12.962 1.00 97.88 94 GLU A O 1
ATOM 764 N N . ILE A 1 95 ? -5.813 -5.218 14.715 1.00 98.31 95 ILE A N 1
ATOM 765 C CA . ILE A 1 95 ? -5.387 -4.040 13.937 1.00 98.31 95 ILE A CA 1
ATOM 766 C C . ILE A 1 95 ? -4.008 -4.270 13.313 1.00 98.31 95 ILE A C 1
ATOM 768 O O . ILE A 1 95 ? -3.825 -4.037 12.116 1.00 98.31 95 ILE A O 1
ATOM 772 N N . LEU A 1 96 ? -3.037 -4.736 14.105 1.00 98.44 96 LEU A N 1
ATOM 773 C CA . LEU A 1 96 ? -1.675 -4.975 13.630 1.00 98.44 96 LEU A CA 1
ATOM 774 C C . LEU A 1 96 ? -1.625 -6.067 12.562 1.00 98.44 96 LEU A C 1
ATOM 776 O O . LEU A 1 96 ? -0.918 -5.921 11.566 1.00 98.44 96 LEU A O 1
ATOM 780 N N . HIS A 1 97 ? -2.374 -7.152 12.752 1.00 98.62 97 HIS A N 1
ATOM 781 C CA . HIS A 1 97 ? -2.442 -8.244 11.789 1.00 98.62 97 HIS A CA 1
ATOM 782 C C . HIS A 1 97 ? -3.016 -7.766 10.452 1.00 98.62 97 HIS A C 1
ATOM 784 O O . HIS A 1 97 ? -2.472 -8.092 9.396 1.00 98.62 97 HIS A O 1
ATOM 790 N N . PHE A 1 98 ? -4.056 -6.929 10.486 1.00 98.56 98 PHE A N 1
ATOM 791 C CA . PHE A 1 98 ? -4.591 -6.324 9.272 1.00 98.56 98 PHE A CA 1
ATOM 792 C C . PHE A 1 98 ? -3.604 -5.342 8.622 1.00 98.56 98 PHE A C 1
ATOM 794 O O . PHE A 1 98 ? -3.411 -5.385 7.411 1.00 98.56 98 PHE A O 1
ATOM 801 N N . ALA A 1 99 ? -2.918 -4.499 9.399 1.00 98.75 99 ALA A N 1
ATOM 802 C CA . ALA A 1 99 ? -1.874 -3.619 8.867 1.00 98.75 99 ALA A CA 1
ATOM 803 C C . ALA A 1 99 ? -0.763 -4.418 8.167 1.00 98.75 99 ALA A C 1
ATOM 805 O O . ALA A 1 99 ? -0.359 -4.088 7.050 1.00 98.75 99 ALA A O 1
ATOM 806 N N . LYS A 1 100 ? -0.319 -5.510 8.799 1.00 98.75 100 LYS A N 1
ATOM 807 C CA . LYS A 1 100 ? 0.676 -6.423 8.242 1.00 98.75 100 LYS A CA 1
ATOM 808 C C . LYS A 1 100 ? 0.184 -7.063 6.946 1.00 98.75 100 LYS A C 1
ATOM 810 O O . LYS A 1 100 ? 0.942 -7.078 5.987 1.00 98.75 100 LYS A O 1
ATOM 815 N N . SER A 1 101 ? -1.072 -7.509 6.868 1.00 98.69 101 SER A N 1
ATOM 816 C CA . SER A 1 101 ? -1.598 -8.116 5.637 1.00 98.69 101 SER A CA 1
ATOM 817 C C . SER A 1 101 ? -1.573 -7.151 4.447 1.00 98.69 101 SER A C 1
ATOM 819 O O . SER A 1 101 ? -1.300 -7.572 3.325 1.00 98.69 101 SER A O 1
ATOM 821 N N . GLN A 1 102 ? -1.780 -5.849 4.678 1.00 98.75 102 GLN A N 1
ATOM 822 C CA . GLN A 1 102 ? -1.652 -4.835 3.628 1.00 98.75 102 GLN A CA 1
ATOM 823 C C . GLN A 1 102 ? -0.197 -4.669 3.161 1.00 98.75 102 GLN A C 1
ATOM 825 O O . GLN A 1 102 ? 0.051 -4.550 1.961 1.00 98.75 102 GLN A O 1
ATOM 830 N N . VAL A 1 103 ? 0.769 -4.699 4.085 1.00 98.69 103 VAL A N 1
ATOM 831 C CA . VAL A 1 103 ? 2.205 -4.671 3.751 1.00 98.69 103 VAL A CA 1
ATOM 832 C C . VAL A 1 103 ? 2.617 -5.948 3.020 1.00 98.69 103 VAL A C 1
ATOM 834 O O . VAL A 1 103 ? 3.249 -5.873 1.970 1.00 98.69 103 VAL A O 1
ATOM 837 N N . ASP A 1 104 ? 2.203 -7.113 3.512 1.00 98.62 104 ASP A N 1
ATOM 838 C CA . ASP A 1 104 ? 2.486 -8.406 2.892 1.00 98.62 104 ASP A CA 1
ATOM 839 C C . ASP A 1 104 ? 1.897 -8.469 1.474 1.00 98.62 104 ASP A C 1
ATOM 841 O O . ASP A 1 104 ? 2.564 -8.955 0.558 1.00 98.62 104 ASP A O 1
ATOM 845 N N . TYR A 1 105 ? 0.698 -7.913 1.250 1.00 98.62 105 TYR A N 1
ATOM 846 C CA . TYR A 1 105 ? 0.115 -7.779 -0.089 1.00 98.62 105 TYR A CA 1
ATOM 847 C C . TYR A 1 105 ? 0.991 -6.912 -1.000 1.00 98.62 105 TYR A C 1
ATOM 849 O O . TYR A 1 105 ? 1.245 -7.305 -2.140 1.00 98.62 105 TYR A O 1
ATOM 857 N N . ILE A 1 106 ? 1.476 -5.757 -0.519 1.00 98.38 106 ILE A N 1
ATOM 858 C CA . ILE A 1 106 ? 2.402 -4.890 -1.272 1.00 98.38 106 ILE A CA 1
ATOM 859 C C . ILE A 1 106 ? 3.684 -5.650 -1.632 1.00 98.38 106 ILE A C 1
ATOM 861 O O . ILE A 1 106 ? 4.194 -5.480 -2.735 1.00 98.38 106 ILE A O 1
ATOM 865 N N . LEU A 1 107 ? 4.190 -6.499 -0.739 1.00 98.50 107 LEU A N 1
ATOM 866 C CA . LEU A 1 107 ? 5.454 -7.219 -0.921 1.00 98.50 107 LEU A CA 1
ATOM 867 C C . LEU A 1 107 ? 5.327 -8.547 -1.683 1.00 98.50 107 LEU A C 1
ATOM 869 O O . LEU A 1 107 ? 6.344 -9.164 -1.994 1.00 98.50 107 LEU A O 1
ATOM 873 N N . GLY A 1 108 ? 4.110 -8.970 -2.036 1.00 98.00 108 GLY A N 1
ATOM 874 C CA . GLY A 1 108 ? 3.892 -10.087 -2.960 1.00 98.00 108 GLY A CA 1
ATOM 875 C C . GLY A 1 108 ? 2.894 -11.149 -2.515 1.00 98.00 108 GLY A C 1
ATOM 876 O O . GLY A 1 108 ? 2.585 -12.028 -3.315 1.00 98.00 108 GLY A O 1
ATOM 877 N N . SER A 1 109 ? 2.343 -11.062 -1.302 1.00 98.12 109 SER A N 1
ATOM 878 C CA . SER A 1 109 ? 1.265 -11.945 -0.825 1.00 98.12 109 SER A CA 1
ATOM 879 C C . SER A 1 109 ? -0.080 -11.531 -1.426 1.00 98.12 109 SER A C 1
ATOM 881 O O . SER A 1 109 ? -0.992 -11.077 -0.738 1.00 98.12 109 SER A O 1
ATOM 883 N N . ASN A 1 110 ? -0.179 -11.627 -2.748 1.00 97.88 110 ASN A N 1
ATOM 884 C CA . ASN A 1 110 ? -1.345 -11.249 -3.532 1.00 97.88 110 ASN A CA 1
ATOM 885 C C . ASN A 1 110 ? -1.580 -12.262 -4.666 1.00 97.88 110 ASN A C 1
ATOM 887 O O . ASN A 1 110 ? -0.673 -13.023 -4.998 1.00 97.88 110 ASN A O 1
ATOM 891 N N . PRO A 1 111 ? -2.763 -12.270 -5.311 1.00 98.06 111 PRO A N 1
ATOM 892 C CA . PRO A 1 111 ? -3.093 -13.262 -6.340 1.00 98.06 111 PRO A CA 1
ATOM 893 C C . PRO A 1 111 ? -2.126 -13.323 -7.535 1.00 98.06 111 PRO A C 1
ATOM 895 O O . PRO A 1 111 ? -2.101 -14.317 -8.255 1.00 98.06 111 PRO A O 1
ATOM 898 N N . MET A 1 112 ? -1.329 -12.274 -7.769 1.00 97.25 112 MET A N 1
ATOM 899 C CA . MET A 1 112 ? -0.344 -12.230 -8.854 1.00 97.25 112 MET A CA 1
ATOM 900 C C . MET A 1 112 ? 1.040 -12.759 -8.445 1.00 97.25 112 MET A C 1
ATOM 902 O O . MET A 1 112 ? 1.920 -12.853 -9.318 1.00 97.25 112 MET A O 1
ATOM 906 N N . ASN A 1 113 ? 1.235 -13.075 -7.156 1.00 97.81 113 ASN A N 1
ATOM 907 C CA . ASN A 1 113 ? 2.520 -13.386 -6.525 1.00 97.81 113 ASN A CA 1
ATOM 908 C C . ASN A 1 113 ? 3.607 -12.379 -6.940 1.00 97.81 113 ASN A C 1
ATOM 910 O O . ASN A 1 113 ? 4.692 -12.758 -7.385 1.00 97.81 113 ASN A O 1
ATOM 914 N N . MET A 1 114 ? 3.266 -11.087 -6.908 1.00 97.81 114 MET A N 1
ATOM 915 C CA . MET A 1 114 ? 4.100 -10.003 -7.430 1.00 97.81 114 MET A CA 1
ATOM 916 C C . MET A 1 114 ? 4.264 -8.907 -6.383 1.00 97.81 114 MET A C 1
ATOM 918 O O . MET A 1 114 ? 3.278 -8.339 -5.926 1.00 97.81 114 MET A O 1
ATOM 922 N N . SER A 1 115 ? 5.503 -8.568 -6.047 1.00 98.25 115 SER A N 1
ATOM 923 C CA . SER A 1 115 ? 5.811 -7.379 -5.259 1.00 98.25 115 SER A CA 1
ATOM 924 C C . SER A 1 115 ? 5.463 -6.124 -6.054 1.00 98.25 115 SER A C 1
ATOM 926 O O . SER A 1 115 ? 5.833 -5.991 -7.217 1.00 98.25 115 SER A O 1
ATOM 928 N N . TYR A 1 116 ? 4.786 -5.174 -5.424 1.00 97.12 116 TYR A N 1
ATOM 929 C CA . TYR A 1 116 ? 4.598 -3.824 -5.949 1.00 97.12 116 TYR A CA 1
ATOM 930 C C . TYR A 1 116 ? 5.693 -2.851 -5.489 1.00 97.12 116 TYR A C 1
ATOM 932 O O . TYR A 1 116 ? 5.660 -1.679 -5.863 1.00 97.12 116 TYR A O 1
ATOM 940 N N . LEU A 1 117 ? 6.678 -3.327 -4.720 1.00 97.44 117 LEU A N 1
ATOM 941 C CA . LEU A 1 117 ? 7.932 -2.627 -4.460 1.00 97.44 117 LEU A CA 1
ATOM 942 C C . LEU A 1 117 ? 8.961 -3.028 -5.528 1.00 97.44 117 LEU A C 1
ATOM 944 O O . LEU A 1 117 ? 9.387 -4.183 -5.594 1.00 97.44 117 LEU A O 1
ATOM 948 N N . VAL A 1 118 ? 9.333 -2.068 -6.377 1.00 97.69 118 VAL A N 1
ATOM 949 C CA . VAL A 1 118 ? 10.301 -2.257 -7.470 1.00 97.69 118 VAL A CA 1
ATOM 950 C C . VAL A 1 118 ? 11.643 -2.728 -6.907 1.00 97.69 118 VAL A C 1
ATOM 952 O O . VAL A 1 118 ? 12.109 -2.197 -5.902 1.00 97.69 118 VAL A O 1
ATOM 955 N N . GLY A 1 119 ? 12.240 -3.745 -7.534 1.00 97.19 119 GLY A N 1
ATOM 956 C CA . GLY A 1 119 ? 13.521 -4.321 -7.111 1.00 97.19 119 GLY A CA 1
ATOM 957 C C . GLY A 1 119 ? 13.440 -5.296 -5.933 1.00 97.19 119 GLY A C 1
ATOM 958 O O . GLY A 1 119 ? 14.456 -5.878 -5.561 1.00 97.19 119 GLY A O 1
ATOM 959 N N . TYR A 1 120 ? 12.255 -5.513 -5.353 1.00 97.75 120 TYR A N 1
ATOM 960 C CA . TYR A 1 120 ? 12.070 -6.418 -4.221 1.00 97.75 120 TYR A CA 1
ATOM 961 C C . TYR A 1 120 ? 11.324 -7.695 -4.615 1.00 97.75 120 TYR A C 1
ATOM 963 O O . TYR A 1 120 ? 10.299 -7.652 -5.296 1.00 97.75 120 TYR A O 1
ATOM 971 N N . GLY A 1 121 ? 11.800 -8.835 -4.111 1.00 96.44 121 GLY A N 1
ATOM 972 C CA . GLY A 1 121 ? 11.186 -10.141 -4.333 1.00 96.44 121 GLY A CA 1
ATOM 973 C C . GLY A 1 121 ? 11.445 -10.722 -5.731 1.00 96.44 121 GLY A C 1
ATOM 974 O O . GLY A 1 121 ? 12.114 -10.110 -6.563 1.00 96.44 121 GLY A O 1
ATOM 975 N N . PRO A 1 122 ? 10.925 -11.930 -6.008 1.00 95.38 122 PRO A N 1
ATOM 976 C CA . PRO A 1 122 ? 11.219 -12.660 -7.244 1.00 95.38 122 PRO A CA 1
ATOM 977 C C . PRO A 1 122 ? 10.494 -12.107 -8.483 1.00 95.38 122 PRO A C 1
ATOM 979 O O . PRO A 1 122 ? 10.865 -12.435 -9.607 1.00 95.38 122 PRO A O 1
ATOM 982 N N . LYS A 1 123 ? 9.440 -11.303 -8.298 1.00 98.12 123 LYS A N 1
ATOM 983 C CA . LYS A 1 123 ? 8.611 -10.750 -9.376 1.00 98.12 123 LYS A CA 1
ATOM 984 C C . LYS A 1 123 ? 8.094 -9.375 -8.968 1.00 98.12 123 LYS A C 1
ATOM 986 O O . LYS A 1 123 ? 7.409 -9.270 -7.956 1.00 98.12 123 LYS A O 1
ATOM 991 N N . TYR A 1 124 ? 8.378 -8.350 -9.766 1.00 98.00 124 TYR A N 1
ATOM 992 C CA . TYR A 1 124 ? 7.951 -6.963 -9.545 1.00 98.00 124 TYR A CA 1
ATOM 993 C C . TYR A 1 124 ? 7.771 -6.219 -10.883 1.00 98.00 124 TYR A C 1
ATOM 995 O O . TYR A 1 124 ? 8.232 -6.718 -11.913 1.00 98.00 124 TYR A O 1
ATOM 1003 N N . PRO A 1 125 ? 7.081 -5.060 -10.923 1.00 96.69 125 PRO A N 1
ATOM 1004 C CA . PRO A 1 125 ? 6.980 -4.240 -12.127 1.00 96.69 125 PRO A CA 1
ATOM 1005 C C . PRO A 1 125 ? 8.354 -3.791 -12.626 1.00 96.69 125 PRO A C 1
ATOM 1007 O O . PRO A 1 125 ? 9.073 -3.081 -11.930 1.00 96.69 125 PRO A O 1
ATOM 1010 N N . THR A 1 126 ? 8.697 -4.174 -13.851 1.00 96.75 126 THR A N 1
ATOM 1011 C CA . THR A 1 126 ? 9.983 -3.837 -14.479 1.00 96.75 126 THR A CA 1
ATOM 1012 C C . THR A 1 126 ? 9.896 -2.652 -15.438 1.00 96.75 126 THR A C 1
ATOM 1014 O O . THR A 1 126 ? 10.917 -2.191 -15.930 1.00 96.75 126 T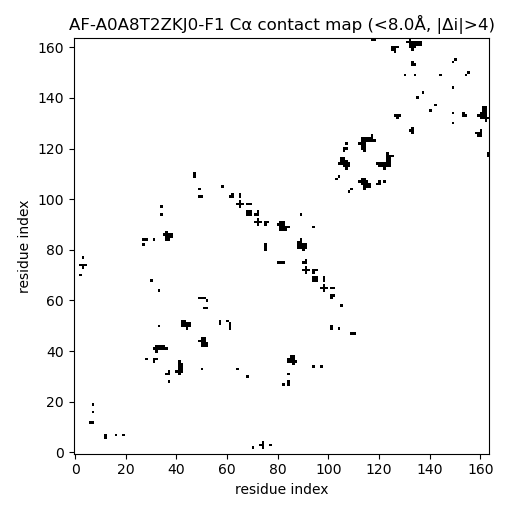HR A O 1
ATOM 1017 N N . ARG A 1 127 ? 8.687 -2.150 -15.715 1.00 95.31 127 ARG A N 1
ATOM 1018 C CA . ARG A 1 127 ? 8.420 -1.007 -16.601 1.00 95.31 127 ARG A CA 1
ATOM 1019 C C . ARG A 1 127 ? 7.585 0.023 -15.857 1.00 95.31 127 ARG A C 1
ATOM 1021 O O . ARG A 1 127 ? 6.362 0.071 -15.989 1.00 95.31 127 ARG A O 1
ATOM 1028 N N . VAL A 1 128 ? 8.241 0.805 -15.014 1.00 94.56 128 VAL A N 1
ATOM 1029 C CA . VAL A 1 128 ? 7.604 1.893 -14.279 1.00 94.56 128 VAL A CA 1
ATOM 1030 C C . VAL A 1 128 ? 7.647 3.184 -15.081 1.00 94.56 128 VAL A C 1
ATOM 1032 O O . VAL A 1 128 ? 8.585 3.466 -15.825 1.00 94.56 128 VAL A O 1
ATOM 1035 N N . HIS A 1 129 ? 6.621 4.012 -14.905 1.00 93.44 129 HIS A N 1
ATOM 1036 C CA . HIS A 1 129 ? 6.572 5.339 -15.504 1.00 93.44 129 HIS A CA 1
ATOM 1037 C C . HIS A 1 129 ? 7.515 6.295 -14.753 1.00 93.44 129 HIS A C 1
ATOM 1039 O O . HIS A 1 129 ? 7.087 7.135 -13.964 1.00 93.44 129 HIS A O 1
ATOM 1045 N N . HIS A 1 130 ? 8.821 6.123 -14.958 1.00 93.56 130 HIS A N 1
ATOM 1046 C CA . HIS A 1 130 ? 9.862 6.917 -14.318 1.00 93.56 130 HIS A CA 1
ATOM 1047 C C . HIS A 1 130 ? 10.992 7.205 -15.311 1.00 93.56 130 HIS A C 1
ATOM 1049 O O . HIS A 1 130 ? 11.668 6.292 -15.794 1.00 93.56 130 HIS A O 1
ATOM 1055 N N . ARG A 1 131 ? 11.219 8.492 -15.614 1.00 90.94 131 ARG A N 1
ATOM 1056 C CA . ARG A 1 131 ? 12.214 8.928 -16.611 1.00 90.94 131 ARG A CA 1
ATOM 1057 C C . ARG A 1 131 ? 13.617 8.428 -16.261 1.00 90.94 131 ARG A C 1
ATOM 1059 O O . ARG A 1 131 ? 14.260 7.803 -17.094 1.00 90.94 131 ARG A O 1
ATOM 1066 N N . GLY A 1 132 ? 14.054 8.639 -15.019 1.00 89.88 132 GLY A N 1
ATOM 1067 C CA . GLY A 1 132 ? 15.381 8.210 -14.569 1.00 89.88 132 GLY A CA 1
ATOM 1068 C C . GLY A 1 132 ? 15.564 6.691 -14.533 1.00 89.88 132 GLY A C 1
ATOM 1069 O O . GLY A 1 132 ? 16.688 6.228 -14.627 1.00 89.88 132 GLY A O 1
ATOM 1070 N N . ALA A 1 133 ? 14.475 5.917 -14.444 1.00 94.19 133 ALA A N 1
ATOM 1071 C CA . ALA A 1 133 ? 14.556 4.458 -14.488 1.00 94.19 133 ALA A CA 1
ATOM 1072 C C . ALA A 1 133 ? 14.694 3.961 -15.931 1.00 94.19 133 ALA A C 1
ATOM 1074 O O . ALA A 1 133 ? 15.461 3.043 -16.199 1.00 94.19 133 ALA A O 1
ATOM 1075 N N . SER A 1 134 ? 13.968 4.599 -16.856 1.00 93.12 134 SER A N 1
ATOM 1076 C CA . SER A 1 134 ? 13.819 4.165 -18.251 1.00 93.12 134 SER A CA 1
ATOM 1077 C C . SER A 1 134 ? 15.013 4.508 -19.142 1.00 93.12 134 SER A C 1
ATOM 1079 O O . SER A 1 134 ? 15.246 3.835 -20.143 1.00 93.12 134 SER A O 1
ATOM 1081 N N . MET A 1 135 ? 15.747 5.570 -18.813 1.00 89.75 135 MET A N 1
ATOM 1082 C CA . MET A 1 135 ? 16.872 6.041 -19.619 1.00 89.75 135 MET A CA 1
ATOM 1083 C C . MET A 1 135 ? 18.128 5.210 -19.362 1.00 89.75 135 MET A C 1
ATOM 1085 O O . MET A 1 135 ? 18.394 4.811 -18.233 1.00 89.75 135 MET A O 1
ATOM 1089 N N . VAL A 1 136 ? 18.925 4.993 -20.408 1.00 89.19 136 VAL A N 1
ATOM 1090 C CA . VAL A 1 136 ? 20.237 4.339 -20.289 1.00 89.19 136 VAL A CA 1
ATOM 1091 C C . VAL A 1 136 ? 21.104 5.059 -19.239 1.00 89.19 136 VAL A C 1
ATOM 1093 O O . VAL A 1 136 ? 21.147 6.295 -19.236 1.00 89.19 136 VAL A O 1
ATOM 1096 N N . PRO A 1 137 ? 21.784 4.336 -18.332 1.00 87.19 137 PRO A N 1
ATOM 1097 C CA . PRO A 1 137 ? 22.675 4.964 -17.368 1.00 87.19 137 PRO A CA 1
ATOM 1098 C C . PRO A 1 137 ? 23.869 5.616 -18.069 1.00 87.19 137 PRO A C 1
ATOM 1100 O O . PRO A 1 137 ? 24.400 5.104 -19.054 1.00 87.19 137 PRO A O 1
ATOM 1103 N N . TYR A 1 138 ? 24.373 6.708 -17.490 1.00 85.56 138 TYR A N 1
ATOM 1104 C CA . TYR A 1 138 ? 25.540 7.427 -18.020 1.00 85.56 138 TYR A CA 1
ATOM 1105 C C . TYR A 1 138 ? 26.788 6.537 -18.174 1.00 85.56 138 TYR A C 1
ATOM 1107 O O . TYR A 1 138 ? 27.610 6.747 -19.060 1.00 85.56 138 TYR A O 1
ATOM 1115 N N . ARG A 1 139 ? 26.926 5.512 -17.319 1.00 86.94 139 ARG A N 1
ATOM 1116 C CA . ARG A 1 139 ? 28.034 4.544 -17.382 1.00 86.94 139 ARG A CA 1
ATOM 1117 C C . ARG A 1 139 ? 28.020 3.693 -18.656 1.00 86.94 139 ARG A C 1
ATOM 1119 O O . ARG A 1 139 ? 29.079 3.233 -19.062 1.00 86.94 139 ARG A O 1
ATOM 1126 N N . GLU A 1 140 ? 26.854 3.485 -19.263 1.00 86.38 140 GLU A N 1
ATOM 1127 C CA . GLU A 1 140 ? 26.699 2.717 -20.505 1.00 86.38 140 GLU A CA 1
ATOM 1128 C C . GLU A 1 140 ? 26.676 3.618 -21.743 1.00 86.38 140 GLU A C 1
ATOM 1130 O O . GLU A 1 140 ? 27.174 3.233 -22.798 1.00 86.38 14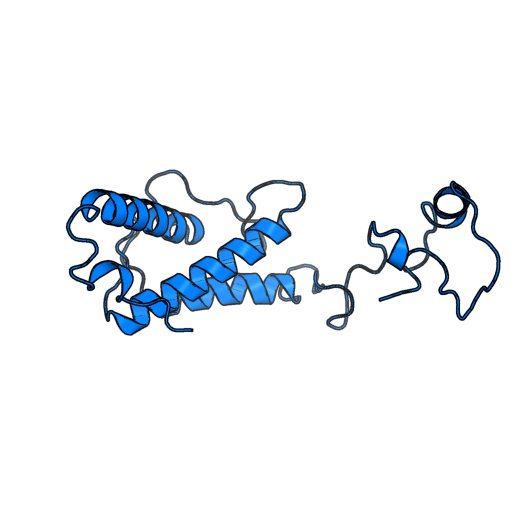0 GLU A O 1
ATOM 1135 N N . SER A 1 141 ? 26.130 4.831 -21.623 1.00 85.81 141 SER A N 1
ATOM 1136 C CA . SER A 1 141 ? 26.112 5.813 -22.706 1.00 85.81 141 SER A CA 1
ATOM 1137 C C . SER A 1 141 ? 26.451 7.204 -22.184 1.00 85.81 141 SER A C 1
ATOM 1139 O O . SER A 1 141 ? 25.669 7.822 -21.463 1.00 85.81 141 SER A O 1
ATOM 1141 N N . MET A 1 142 ? 27.609 7.719 -22.604 1.00 84.38 142 MET A N 1
ATOM 1142 C CA . MET A 1 142 ? 28.076 9.076 -22.282 1.00 84.38 142 MET A CA 1
ATOM 1143 C C . MET A 1 142 ? 27.554 10.141 -23.262 1.00 84.38 142 MET A C 1
ATOM 1145 O O . MET A 1 142 ? 27.987 11.293 -23.222 1.00 84.38 142 MET A O 1
ATOM 1149 N N . GLY A 1 143 ? 26.665 9.764 -24.185 1.00 85.00 143 GLY A N 1
ATOM 1150 C CA . GLY A 1 143 ? 26.108 10.685 -25.170 1.00 85.00 143 GLY A CA 1
ATOM 1151 C C . GLY A 1 143 ? 25.234 11.758 -24.520 1.00 85.00 143 GLY A C 1
ATOM 1152 O O . GLY A 1 143 ? 24.501 11.489 -23.570 1.00 85.00 143 GLY A O 1
ATOM 1153 N N . PHE A 1 144 ? 25.279 12.977 -25.061 1.00 86.44 144 PHE A N 1
ATOM 1154 C CA . PHE A 1 144 ? 24.316 14.012 -24.697 1.00 86.44 144 PHE A CA 1
ATOM 1155 C C . PHE A 1 144 ? 22.900 13.551 -25.063 1.00 86.44 144 PHE A C 1
ATOM 1157 O O . PHE A 1 144 ? 22.660 13.124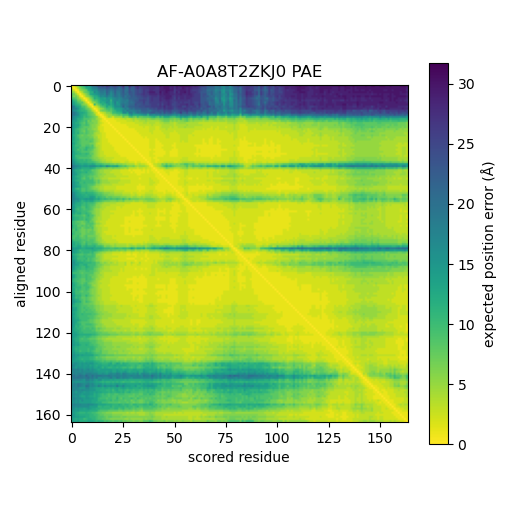 -26.192 1.00 86.44 144 PHE A O 1
ATOM 1164 N N . ILE A 1 145 ? 21.970 13.662 -24.115 1.00 86.75 145 ILE A N 1
ATOM 1165 C CA . ILE A 1 145 ? 20.557 13.356 -24.334 1.00 86.75 145 ILE A CA 1
ATOM 1166 C C . ILE A 1 145 ? 19.796 14.675 -24.436 1.00 86.75 145 ILE A C 1
ATOM 1168 O O . ILE A 1 145 ? 19.704 15.427 -23.465 1.00 86.75 145 ILE A O 1
ATOM 1172 N N . GLY A 1 146 ? 19.249 14.952 -25.619 1.00 87.50 146 GLY A N 1
ATOM 1173 C CA . GLY A 1 146 ? 18.444 16.147 -25.868 1.00 87.50 146 GLY A CA 1
ATOM 1174 C C . GLY A 1 146 ? 17.113 16.157 -25.105 1.00 87.50 146 GLY A C 1
ATOM 1175 O O . GLY A 1 146 ? 16.649 15.134 -24.600 1.00 87.50 146 GLY A O 1
ATOM 1176 N N . CYS A 1 147 ? 16.455 17.320 -25.063 1.00 86.31 147 CYS A N 1
ATOM 1177 C CA . CYS A 1 147 ? 15.255 17.556 -24.248 1.00 86.31 147 CYS A CA 1
ATOM 1178 C C . CYS A 1 147 ? 14.108 16.551 -24.486 1.00 86.31 147 CYS A C 1
ATOM 1180 O O . CYS A 1 147 ? 13.464 16.127 -23.523 1.00 86.31 147 CYS A O 1
ATOM 1182 N N . THR A 1 148 ? 13.849 16.170 -25.744 1.00 90.81 148 THR A N 1
ATOM 1183 C CA . THR A 1 148 ? 12.786 15.212 -26.117 1.00 90.81 148 THR A CA 1
ATOM 1184 C C . THR A 1 148 ? 13.309 13.804 -26.364 1.00 90.81 148 THR A C 1
ATOM 1186 O O . THR A 1 148 ? 12.563 12.845 -26.214 1.00 90.81 148 THR A O 1
ATOM 1189 N N . GLN A 1 149 ? 14.606 13.662 -26.637 1.00 88.81 149 GLN A N 1
ATOM 1190 C CA . GLN A 1 149 ? 15.229 12.397 -27.019 1.00 88.81 149 GLN A CA 1
ATOM 1191 C C . GLN A 1 149 ? 15.022 11.300 -25.961 1.00 88.81 149 GLN A C 1
ATOM 1193 O O . GLN A 1 149 ? 14.826 10.136 -26.298 1.00 88.81 149 GLN A O 1
ATOM 1198 N N . GLY A 1 150 ? 14.989 11.686 -24.679 1.00 87.12 150 GLY A N 1
ATOM 1199 C CA . GLY A 1 150 ? 14.598 10.830 -23.553 1.00 87.12 150 GLY A CA 1
ATOM 1200 C C . GLY A 1 150 ? 13.227 10.155 -23.723 1.00 87.12 150 GLY A C 1
ATOM 1201 O O . GLY A 1 150 ? 13.036 8.983 -23.408 1.00 87.12 150 GLY A O 1
ATOM 1202 N N . PHE A 1 151 ? 12.251 10.912 -24.209 1.00 89.38 151 PHE A N 1
ATOM 1203 C CA . PHE A 1 151 ? 10.905 10.417 -24.465 1.00 89.38 151 PHE A CA 1
ATOM 1204 C C . PHE A 1 151 ? 10.870 9.606 -25.764 1.00 89.38 151 PHE A C 1
ATOM 1206 O O . PHE A 1 151 ? 10.440 8.456 -25.744 1.00 89.38 151 PHE A O 1
ATOM 1213 N N . ASP A 1 152 ? 11.414 10.167 -26.844 1.00 91.25 152 ASP A N 1
ATOM 1214 C CA . ASP A 1 152 ? 11.365 9.586 -28.191 1.00 91.25 152 ASP A CA 1
ATOM 1215 C C . ASP A 1 152 ? 12.004 8.189 -28.252 1.00 91.25 152 ASP A C 1
ATOM 1217 O O . ASP A 1 152 ? 11.506 7.304 -28.945 1.00 91.25 152 ASP A O 1
ATOM 1221 N N . LEU A 1 153 ? 13.092 7.971 -27.502 1.00 89.56 153 LEU A N 1
ATOM 1222 C CA . LEU A 1 153 ? 13.845 6.718 -27.553 1.00 89.56 153 LEU A CA 1
ATOM 1223 C C . LEU A 1 153 ? 13.435 5.679 -26.506 1.00 89.56 153 LEU A C 1
ATOM 1225 O O . LEU A 1 153 ? 13.619 4.492 -26.775 1.00 89.56 153 LEU A O 1
ATOM 1229 N N . TRP A 1 154 ? 12.957 6.080 -25.320 1.00 90.88 154 TRP A N 1
ATOM 1230 C CA . TRP A 1 154 ? 12.776 5.155 -24.183 1.00 90.88 154 TRP A CA 1
ATOM 1231 C C . TRP A 1 154 ? 11.347 5.067 -23.641 1.00 90.88 154 TRP A C 1
ATOM 1233 O O . TRP A 1 154 ? 11.045 4.099 -22.950 1.00 90.88 154 TRP A O 1
ATOM 1243 N N . TYR A 1 155 ? 10.447 6.007 -23.950 1.00 89.56 155 T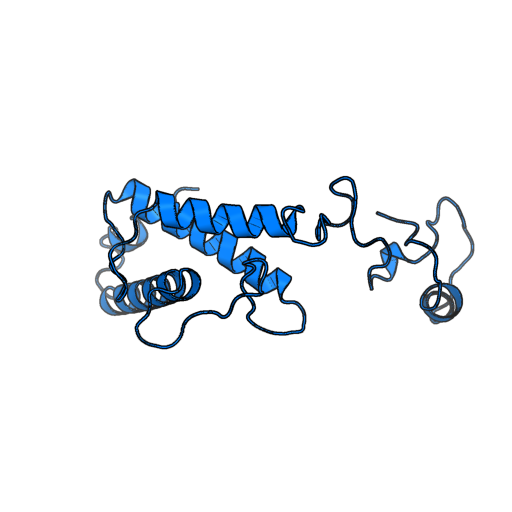YR A N 1
ATOM 1244 C CA . TYR A 1 155 ? 9.076 5.957 -23.421 1.00 89.56 155 TYR A CA 1
ATOM 1245 C C . TYR A 1 155 ? 8.272 4.769 -23.971 1.00 89.56 155 TYR A C 1
ATOM 1247 O O . TYR A 1 155 ? 7.587 4.084 -23.216 1.00 89.56 155 TYR A O 1
ATOM 1255 N N . GLY A 1 156 ? 8.370 4.517 -25.280 1.00 89.75 156 GLY A N 1
ATOM 1256 C CA . GLY A 1 156 ? 7.638 3.445 -25.965 1.00 89.75 156 GLY A CA 1
ATOM 1257 C C . GLY A 1 156 ? 8.314 2.073 -25.928 1.00 89.75 156 GLY A C 1
ATOM 1258 O O . GLY A 1 156 ? 7.777 1.128 -26.495 1.00 89.75 156 GLY A O 1
ATOM 1259 N N . ARG A 1 157 ? 9.487 1.952 -25.293 1.00 90.06 157 ARG A N 1
ATOM 1260 C CA . ARG A 1 157 ? 10.256 0.700 -25.256 1.00 90.06 157 ARG A CA 1
ATOM 1261 C C . ARG A 1 157 ? 9.525 -0.397 -24.500 1.00 90.06 157 ARG A C 1
ATOM 1263 O O . ARG A 1 157 ? 8.892 -0.138 -23.471 1.00 90.06 157 ARG A O 1
ATOM 1270 N N . GLU A 1 158 ? 9.633 -1.620 -25.010 1.00 92.81 158 GLU A N 1
ATOM 1271 C CA . GLU A 1 158 ? 9.008 -2.804 -24.416 1.00 92.81 158 GLU A CA 1
ATOM 1272 C C . GLU A 1 158 ? 9.901 -3.520 -23.406 1.00 92.81 158 GLU A C 1
ATOM 1274 O O . GLU A 1 158 ? 9.411 -4.313 -22.598 1.00 92.81 158 GLU A O 1
ATOM 1279 N N . GLU A 1 159 ? 11.190 -3.199 -23.409 1.00 93.56 159 GLU A N 1
ATOM 1280 C CA . GLU A 1 159 ? 12.175 -3.746 -22.494 1.00 93.56 159 GLU A CA 1
ATOM 1281 C C . GLU A 1 159 ? 11.976 -3.235 -21.052 1.00 93.56 159 GLU A C 1
ATOM 1283 O O . GLU A 1 159 ? 11.420 -2.152 -20.831 1.00 93.56 159 GLU A O 1
ATOM 1288 N N . PRO A 1 160 ? 12.450 -3.993 -20.045 1.00 95.19 160 PRO A N 1
ATOM 1289 C CA . PRO A 1 160 ? 12.593 -3.507 -18.677 1.00 95.19 160 PRO A CA 1
ATOM 1290 C C . PRO A 1 160 ? 13.336 -2.172 -18.593 1.00 95.19 160 PRO A C 1
ATOM 1292 O O . PRO A 1 160 ? 14.245 -1.890 -19.376 1.00 95.19 160 PRO A O 1
ATOM 1295 N N . ASN A 1 161 ? 12.995 -1.368 -17.591 1.00 95.19 161 ASN A N 1
ATOM 1296 C CA . ASN A 1 161 ? 13.780 -0.202 -17.231 1.00 95.19 161 ASN A CA 1
ATOM 1297 C C . ASN A 1 161 ? 15.214 -0.627 -16.859 1.00 95.19 161 ASN A C 1
ATOM 1299 O O . ASN A 1 161 ? 15.371 -1.530 -16.037 1.00 95.19 161 ASN A O 1
ATOM 1303 N N . PRO A 1 162 ? 16.253 0.007 -17.434 1.00 93.25 162 PRO A N 1
ATOM 1304 C CA . PRO A 1 162 ? 17.645 -0.364 -17.179 1.00 93.25 162 PRO A CA 1
ATOM 1305 C C . PRO A 1 162 ? 18.126 -0.044 -15.757 1.00 93.25 162 PRO A C 1
ATOM 1307 O O . PRO A 1 162 ? 19.127 -0.605 -15.325 1.00 93.25 162 PRO A O 1
ATOM 1310 N N . ASN A 1 163 ? 17.435 0.836 -15.021 1.00 92.81 163 ASN A N 1
ATOM 1311 C CA . ASN A 1 163 ? 17.799 1.187 -13.648 1.00 92.81 163 ASN A CA 1
ATOM 1312 C C . ASN A 1 163 ? 16.693 0.772 -12.677 1.00 92.81 163 ASN A C 1
ATOM 1314 O O . ASN A 1 163 ? 15.532 1.159 -12.852 1.00 92.81 163 ASN A O 1
ATOM 1318 N N . VAL A 1 164 ? 17.093 0.022 -11.650 1.00 91.69 164 VAL A N 1
ATOM 1319 C CA . VAL A 1 164 ? 16.262 -0.476 -10.546 1.00 91.69 164 VAL A CA 1
ATOM 1320 C C . VAL A 1 164 ? 16.733 0.156 -9.248 1.00 91.69 164 VAL A C 1
ATOM 1322 O O . VAL A 1 164 ? 17.964 0.160 -9.021 1.00 91.69 164 VAL A O 1
#

InterPro domains:
  IPR001701 Glycoside hydrolase family 9 [PF00759] (15-140)
  IPR008928 Six-hairpin glycosidase superfamily [SSF48208] (12-163)
  IPR012341 Six-hairpin glycosidase-like superfamily [G3DSA:1.50.10.10] (3-164)
  IPR018221 Glycoside hydrolase family 9, His active site [PS00592] (105-131)

Secondary structure (DSSP, 8-state):
---SSHHHHSGGGGGGHHHHHHHHHHHHHHHHHHTT-SSS-PPPB-TTS-B-S-SSSHHHHHHHHHHHHHHHHHHHHHHTPPEEETTEEE-HHHHHHHHHHHHHHHHT-STT---SSTT-SSS--SS-S-HHHHSPPTTT--S---TTHHHHHHTT--SPPS--

Radius of gyration: 21.77 Å; Cα contacts (8 Å, |Δi|>4): 188; chains: 1; bounding box: 50×37×60 Å

Solvent-accessible surface area (backbone atoms only — not comparable to full-atom values): 9602 Å² total; per-residue (Å²): 136,83,84,58,65,58,86,81,67,44,82,89,38,69,94,44,47,72,60,51,52,50,52,49,51,54,50,52,54,50,55,25,8,69,68,63,19,43,90,68,79,44,60,46,59,45,98,74,68,42,67,44,86,50,92,75,71,32,65,64,52,40,54,50,48,26,51,53,33,41,53,51,16,54,38,27,58,76,65,78,47,63,50,79,37,77,70,42,78,42,48,31,64,60,39,34,53,52,20,47,51,49,52,42,30,42,58,19,66,38,95,79,57,36,9,74,44,70,85,38,73,96,34,43,70,50,72,65,101,39,72,82,26,39,41,80,52,62,93,82,47,82,69,88,75,54,95,57,50,62,49,78,69,36,66,83,53,88,64,64,36,76,46,123

Organism: Populus deltoides (NCBI:txid3696)

pLDDT: mean 90.08, std 13.4, range [36.34, 98.75]

Nearest PDB structures (foldseek):
  7saz-assembly1_E  TM=8.448E-01  e=2.048E+00  Capnocytophaga canimorsus Cc5
  7saz-assembly1_D  TM=8.676E-01  e=5.770E+00  Capnocytophaga canimorsus Cc5
  2ib0-assembly1_A  TM=2.187E-01  e=8.839E+00  Mycobacterium tuberculosis

Foldseek 3Di:
DDPEDPVVPPPVCPVCNVVVVVVVVVLLQQLCLDVVQAPDRHFDADPFGAGCDDDPPRLVVLLVQLVSLLNVLSHQVVVVDWRQGNNGTHHSVNSNVSSVVSVVVCQQSTPVSEHCPPPHDPHYDQDDPDLVQQDDDCVVPVDDQDPCNSCVPGVPDPDGRPHD

Mean predicted aligned error: 6.52 Å

Sequence (164 aa):
MIVNQELLVEEKHRGHRDTLEQYRSKAEYYICSCLDKNNGANVNRTPGGLLHIRQWNNMQYVSTAAFLLTIYSDILRNSTQKLKCHGGSVDYQEILHFAKSQVDYILGSNPMNMSYLVGYGPKYPTRVHHRGASMVPYRESMGFIGCTQGFDLWYGREEPNPNV